Protein 2XBT (pdb70)

Organism: NCBI:txid35825

Secondary structure (DSSP, 8-state):
------SEEEEEE-TT--SEESSEEEEEEEEE-SS--EEGGGEEEEEEE--SS---EEEEEEEESSS-EEEEEEEEEEEETTEEEEEEEEE-S-EE--TT--TT--SEEEEEEEEEESSS--EEGGG-TT--S---S-B--TTSEEEETTEEEES---

Foldseek 3Di:
DDADAFQKDKWWAFQQDALWFQWGKTKIKIFRAAADKAWQQQKKKKFFAADPDPFDKDKFWDDKQPAGKDWDKAADPPADQQGGIIIMIGGHGDMQHGPPDDPPHHRMMITIMIMHGDPSDIHRRVSTQQDPGGGSDTDDRQSMFMDGNNHTNTHDDD

Radius of gyration: 15.25 Å; Cα contacts (8 Å, |Δi|>4): 423; chains: 1; bounding box: 35×29×48 Å

Sequence (158 aa):
PVQVNSDLKLLFSNNGAAASSNQIYMNMKLQNTGSSTYDLSKITIRYFYTSDDDKALTYYSDYVSIGSASATFNNLSPVHAKANKYIEIKLASGTLGAAGAQWPSQSEVTIQGRVAKADWTNVDQSNDYSYPGSMSQFGENKLVAVYYNGALVYGTPP

CATH classification: 2.60.40.710

Structure (mmCIF, N/CA/C/O backbone):
data_2XBT
#
_entry.id   2XBT
#
_cell.length_a   83.193
_cell.length_b   83.193
_cell.length_c   96.139
_cell.angle_alpha   90.00
_cell.angle_beta   90.00
_cell.angle_gamma   90.00
#
_symmetry.space_group_name_H-M   'I 41 2 2'
#
loop_
_entity.id
_entity.type
_entity.pdbx_description
1 polymer 'CELLULOSOMAL SCAFFOLDIN'
2 non-polymer 'NITRATE ION'
3 water water
#
loop_
_atom_site.group_PDB
_atom_site.id
_atom_site.type_symbol
_atom_site.label_atom_id
_atom_site.label_alt_id
_atom_site.label_comp_id
_atom_site.label_asym_id
_atom_site.label_entity_id
_atom_site.label_seq_id
_atom_site.pdbx_PDB_ins_code
_atom_site.Cartn_x
_atom_site.Cartn_y
_atom_site.Cartn_z
_atom_site.occupancy
_atom_site.B_iso_or_equiv
_atom_site.auth_seq_id
_atom_site.auth_comp_id
_atom_site.auth_asym_id
_atom_site.auth_atom_id
_atom_site.pdbx_PDB_model_num
ATOM 1 N N . PRO A 1 3 ? 24.483 18.402 -12.665 1.00 52.92 3 PRO A N 1
ATOM 2 C CA . PRO A 1 3 ? 23.441 17.517 -12.141 1.00 52.96 3 PRO A CA 1
ATOM 3 C C . PRO A 1 3 ? 23.048 17.837 -10.699 1.00 54.83 3 PRO A C 1
ATOM 4 O O . PRO A 1 3 ? 23.291 18.948 -10.208 1.00 52.42 3 PRO A O 1
ATOM 8 N N . VAL A 1 4 ? 22.429 16.864 -10.036 1.00 53.16 4 VAL A N 1
ATOM 9 C CA . VAL A 1 4 ? 22.054 17.015 -8.637 1.00 53.12 4 VAL A CA 1
ATOM 10 C C . VAL A 1 4 ? 23.246 16.736 -7.730 1.00 41.70 4 VAL A C 1
ATOM 11 O O . VAL A 1 4 ? 23.951 15.738 -7.894 1.00 41.39 4 VAL A O 1
ATOM 15 N N . GLN A 1 5 ? 23.463 17.630 -6.776 1.00 41.50 5 GLN A N 1
ATOM 16 C CA . GLN A 1 5 ? 24.537 17.484 -5.805 1.00 40.08 5 GLN A CA 1
ATOM 17 C C . GLN A 1 5 ? 24.053 16.671 -4.606 1.00 42.11 5 GLN A C 1
ATOM 18 O O . GLN A 1 5 ? 23.172 17.115 -3.862 1.00 40.40 5 GLN A O 1
ATOM 24 N N . VAL A 1 6 ? 24.610 15.477 -4.419 1.00 30.40 6 VAL A N 1
ATOM 25 C CA . VAL A 1 6 ? 24.211 14.659 -3.280 1.00 36.27 6 VAL A CA 1
ATOM 26 C C . VAL A 1 6 ? 24.811 15.251 -2.014 1.00 33.47 6 VAL A C 1
ATOM 27 O O . VAL A 1 6 ? 25.858 15.899 -2.048 1.00 30.93 6 VAL A O 1
ATOM 31 N N . ASN A 1 7 ? 24.126 15.060 -0.899 1.00 31.73 7 ASN A N 1
ATOM 32 C CA . ASN A 1 7 ? 24.608 15.584 0.358 1.00 29.32 7 ASN A CA 1
ATOM 33 C C . ASN A 1 7 ? 25.932 14.951 0.748 1.00 31.16 7 ASN A C 1
ATOM 34 O O . ASN A 1 7 ? 26.200 13.780 0.466 1.00 29.34 7 ASN A O 1
ATOM 39 N N . SER A 1 8 ? 26.766 15.753 1.389 1.00 30.88 8 SER A N 1
ATOM 40 C CA . SER A 1 8 ? 28.007 15.272 1.929 1.00 28.09 8 SER A CA 1
ATOM 41 C C . SER A 1 8 ? 28.464 16.404 2.804 1.00 26.88 8 SER A C 1
ATOM 42 O O . SER A 1 8 ? 27.846 17.472 2.812 1.00 33.08 8 SER A O 1
ATOM 45 N N . ASP A 1 9 ? 29.547 16.194 3.534 1.00 24.41 9 ASP A N 1
ATOM 46 C CA . ASP A 1 9 ? 30.120 17.279 4.311 1.00 30.98 9 ASP A CA 1
ATOM 47 C C . ASP A 1 9 ? 31.433 17.730 3.650 1.00 28.57 9 ASP A C 1
ATOM 48 O O . ASP A 1 9 ? 32.331 18.257 4.311 1.00 31.03 9 ASP A O 1
ATOM 53 N N . LEU A 1 10 ? 31.538 17.504 2.347 1.00 26.23 10 LEU A N 1
ATOM 54 C CA . LEU A 1 10 ? 32.770 17.815 1.604 1.00 22.78 10 LEU A CA 1
ATOM 55 C C . LEU A 1 10 ? 32.747 19.223 1.019 1.00 22.86 10 LEU A C 1
ATOM 56 O O . LEU A 1 10 ? 31.728 19.670 0.482 1.00 24.67 10 LEU A O 1
ATOM 61 N N . LYS A 1 11 ? 33.869 19.922 1.127 1.00 25.38 11 LYS A N 1
ATOM 62 C CA . LYS A 1 11 ? 33.980 21.281 0.610 1.00 23.04 11 LYS A CA 1
ATOM 63 C C . LYS A 1 11 ? 35.335 21.484 -0.054 1.00 26.73 11 LYS A C 1
ATOM 64 O O . LYS A 1 11 ? 36.347 21.008 0.452 1.00 24.10 11 LYS A O 1
ATOM 70 N N . LEU A 1 12 ? 35.354 22.181 -1.193 1.00 23.31 12 LEU A N 1
ATOM 71 C CA . LEU A 1 12 ? 36.602 22.410 -1.908 1.00 20.11 12 LEU A CA 1
ATOM 72 C C . LEU A 1 12 ? 37.013 23.864 -1.817 1.00 23.75 12 LEU A C 1
ATOM 73 O O . LEU A 1 12 ? 36.212 24.753 -2.095 1.00 23.66 12 LEU A O 1
ATOM 78 N N . LEU A 1 13 ? 38.261 24.091 -1.420 1.00 22.07 13 LEU A N 1
ATOM 79 C CA . LEU A 1 13 ? 38.879 25.402 -1.504 1.00 23.65 13 LEU A CA 1
ATOM 80 C C . LEU A 1 13 ? 39.855 25.363 -2.673 1.00 20.49 13 LEU A C 1
ATOM 81 O O . LEU A 1 13 ? 40.442 24.323 -2.965 1.00 19.50 13 LEU A O 1
ATOM 86 N N . PHE A 1 14 ? 40.016 26.488 -3.358 1.00 20.88 14 PHE A N 1
ATOM 87 C CA . PHE A 1 14 ? 40.807 26.494 -4.572 1.00 21.00 14 PHE A CA 1
ATOM 88 C C . PHE A 1 14 ? 41.687 27.740 -4.613 1.00 21.37 14 PHE A C 1
ATOM 89 O O . PHE A 1 14 ? 41.267 28.820 -4.187 1.00 22.98 14 PHE A O 1
ATOM 97 N N . SER A 1 15 ? 42.903 27.582 -5.112 1.00 20.04 15 SER A N 1
ATOM 98 C CA . SER A 1 15 ? 43.711 28.733 -5.510 1.00 22.97 15 SER A CA 1
ATOM 99 C C . SER A 1 15 ? 44.600 28.361 -6.671 1.00 22.18 15 SER A C 1
ATOM 100 O O . SER A 1 15 ? 44.805 27.189 -6.951 1.00 25.39 15 SER A O 1
ATOM 103 N N . ASN A 1 16 ? 45.137 29.364 -7.355 1.00 26.76 16 ASN A N 1
ATOM 104 C CA . ASN A 1 16 ? 45.982 29.114 -8.516 1.00 22.05 16 ASN A CA 1
ATOM 105 C C . ASN A 1 16 ? 47.234 29.995 -8.484 1.00 30.03 16 ASN A C 1
ATOM 106 O O . ASN A 1 16 ? 47.839 30.264 -9.515 1.00 30.37 16 ASN A O 1
ATOM 111 N N . ASN A 1 17 ? 47.621 30.419 -7.286 1.00 32.68 17 ASN A N 1
ATOM 112 C CA . ASN A 1 17 ? 48.812 31.234 -7.127 1.00 36.27 17 ASN A CA 1
ATOM 113 C C . ASN A 1 17 ? 48.643 32.599 -7.783 1.00 36.85 17 ASN A C 1
ATOM 114 O O . ASN A 1 17 ? 49.619 33.212 -8.217 1.00 44.92 17 ASN A O 1
ATOM 119 N N . GLY A 1 18 ? 47.399 33.061 -7.864 1.00 33.98 18 GLY A N 1
ATOM 120 C CA . GLY A 1 18 ? 47.087 34.331 -8.500 1.00 36.71 18 GLY A CA 1
ATOM 121 C C . GLY A 1 18 ? 47.287 34.345 -10.009 1.00 34.50 18 GLY A C 1
ATOM 122 O O . GLY A 1 18 ? 47.280 35.413 -10.628 1.00 32.72 18 GLY A O 1
ATOM 123 N N . ALA A 1 19 ? 47.458 33.169 -10.608 1.00 29.86 19 ALA A N 1
ATOM 124 C CA . ALA A 1 19 ? 47.672 33.082 -12.052 1.00 27.77 19 ALA A CA 1
ATOM 125 C C . ALA A 1 19 ? 46.711 33.956 -12.862 1.00 31.19 19 ALA A C 1
ATOM 126 O O . ALA A 1 19 ? 45.510 34.023 -12.579 1.00 31.97 19 ALA A O 1
ATOM 128 N N . ALA A 1 20 ? 47.255 34.628 -13.875 1.00 29.49 20 ALA A N 1
ATOM 129 C CA . ALA A 1 20 ? 46.457 35.463 -14.769 1.00 30.93 20 ALA A CA 1
ATOM 130 C C . ALA A 1 20 ? 45.878 34.635 -15.910 1.00 29.17 20 ALA A C 1
ATOM 131 O O . ALA A 1 20 ? 46.281 33.497 -16.128 1.00 28.15 20 ALA A O 1
ATOM 133 N N . ALA A 1 21 ? 44.953 35.217 -16.661 1.00 31.53 21 ALA A N 1
ATOM 134 C CA . ALA A 1 21 ? 44.387 34.521 -17.808 1.00 30.41 21 ALA A CA 1
ATOM 135 C C . ALA A 1 21 ? 45.489 34.019 -18.740 1.00 25.19 21 ALA A C 1
ATOM 136 O O . ALA A 1 21 ? 45.419 32.916 -19.258 1.00 27.08 21 ALA A O 1
ATOM 138 N N . SER A 1 22 ? 46.504 34.846 -18.963 1.00 27.10 22 SER A N 1
ATOM 139 C CA . SER A 1 22 ? 47.637 34.436 -19.763 1.00 24.82 22 SER A CA 1
ATOM 140 C C . SER A 1 22 ? 48.715 33.867 -18.842 1.00 30.52 22 SER A C 1
ATOM 141 O O . SER A 1 22 ? 49.240 34.578 -17.985 1.00 36.05 22 SER A O 1
ATOM 144 N N . SER A 1 23 ? 49.043 32.591 -19.013 1.00 29.23 23 SER A N 1
ATOM 145 C CA . SER A 1 23 ? 49.930 31.900 -18.078 1.00 28.13 23 SER A CA 1
ATOM 146 C C . SER A 1 23 ? 50.756 30.850 -18.811 1.00 27.98 23 SER A C 1
ATOM 147 O O . SER A 1 23 ? 50.338 30.352 -19.846 1.00 34.06 23 SER A O 1
ATOM 150 N N . ASN A 1 24 ? 51.921 30.509 -18.276 1.00 29.75 24 ASN A N 1
ATOM 151 C CA . ASN A 1 24 ? 52.735 29.443 -18.862 1.00 30.57 24 ASN A CA 1
ATOM 152 C C . ASN A 1 24 ? 52.175 28.038 -18.608 1.00 33.47 24 ASN A C 1
ATOM 153 O O . ASN A 1 24 ? 52.496 27.090 -19.322 1.00 31.47 24 ASN A O 1
ATOM 158 N N . GLN A 1 25 ? 51.337 27.912 -17.588 1.00 30.69 25 GLN A N 1
ATOM 159 C CA . GLN A 1 25 ? 50.735 26.620 -17.255 1.00 29.20 25 GLN A CA 1
ATOM 160 C C . GLN A 1 25 ? 49.501 26.842 -16.406 1.00 25.03 25 GLN A C 1
ATOM 161 O O . GLN A 1 25 ? 49.295 27.932 -15.887 1.00 26.11 25 GLN A O 1
ATOM 167 N N . ILE A 1 26 ? 48.665 25.815 -16.272 1.00 20.93 26 ILE A N 1
ATOM 168 C CA . ILE A 1 26 ? 47.514 25.916 -15.397 1.00 24.23 26 ILE A CA 1
ATOM 169 C C . ILE A 1 26 ? 47.930 25.536 -13.984 1.00 24.90 26 ILE A C 1
ATOM 170 O O . ILE A 1 26 ? 48.527 24.476 -13.792 1.00 23.16 26 ILE A O 1
ATOM 175 N N . TYR A 1 27 ? 47.608 26.385 -13.007 1.00 22.12 27 TYR A N 1
ATOM 176 C CA . TYR A 1 27 ? 47.863 26.068 -11.600 1.00 24.92 27 TYR A CA 1
ATOM 177 C C . TYR A 1 27 ? 46.588 25.646 -10.896 1.00 22.07 27 TYR A C 1
ATOM 178 O O . TYR A 1 27 ? 45.561 26.326 -11.008 1.00 22.54 27 TYR A O 1
ATOM 187 N N . MET A 1 28 ? 46.665 24.542 -10.160 1.00 20.38 28 MET A N 1
ATOM 188 C CA . MET A 1 28 ? 45.540 24.036 -9.389 1.00 22.24 28 MET A CA 1
ATOM 189 C C . MET A 1 28 ? 45.997 23.677 -7.990 1.00 23.12 28 MET A C 1
ATOM 190 O O . MET A 1 28 ? 46.635 22.652 -7.800 1.00 24.68 28 MET A O 1
ATOM 195 N N . ASN A 1 29 ? 45.658 24.504 -7.015 1.00 23.08 29 ASN A N 1
ATOM 196 C CA . ASN A 1 29 ? 45.957 24.181 -5.634 1.00 26.40 29 ASN A CA 1
ATOM 197 C C . ASN A 1 29 ? 44.649 24.033 -4.905 1.00 26.30 29 ASN A C 1
ATOM 198 O O . ASN A 1 29 ? 43.840 24.964 -4.857 1.00 26.00 29 ASN A O 1
ATOM 203 N N . MET A 1 30 ? 44.434 22.858 -4.334 1.00 23.74 30 MET A N 1
ATOM 204 C CA . MET A 1 30 ? 43.129 22.541 -3.788 1.00 21.43 30 MET A CA 1
ATOM 205 C C . MET A 1 30 ? 43.217 21.973 -2.395 1.00 25.68 30 MET A C 1
ATOM 206 O O . MET A 1 30 ? 44.143 21.231 -2.076 1.00 28.04 30 MET A O 1
ATOM 211 N N . LYS A 1 31 ? 42.250 22.339 -1.571 1.00 21.56 31 LYS A N 1
ATOM 212 C CA . LYS A 1 31 ? 42.087 21.721 -0.273 1.00 23.78 31 LYS A CA 1
ATOM 213 C C . LYS A 1 31 ? 40.694 21.173 -0.228 1.00 21.49 31 LYS A C 1
ATOM 214 O O . LYS A 1 31 ? 39.723 21.923 -0.322 1.00 21.69 31 LYS A O 1
ATOM 220 N N . LEU A 1 32 ? 40.584 19.867 -0.073 1.00 18.84 32 LEU A N 1
ATOM 221 C CA . LEU A 1 32 ? 39.290 19.246 0.076 1.00 19.15 32 LEU A CA 1
ATOM 222 C C . LEU A 1 32 ? 39.087 18.998 1.562 1.00 22.21 32 LEU A C 1
ATOM 223 O O . LEU A 1 32 ? 39.898 18.316 2.187 1.00 21.39 32 LEU A O 1
ATOM 228 N N . GLN A 1 33 ? 38.022 19.570 2.124 1.00 21.45 33 GLN A N 1
ATOM 229 C CA . GLN A 1 33 ? 37.758 19.467 3.560 1.00 26.51 33 GLN A CA 1
ATOM 230 C C . GLN A 1 33 ? 36.530 18.617 3.857 1.00 28.09 33 GLN A C 1
ATOM 231 O O . GLN A 1 33 ? 35.573 18.584 3.086 1.00 26.77 33 GLN A O 1
ATOM 237 N N . ASN A 1 34 ? 36.558 17.934 4.993 1.00 25.62 34 ASN A N 1
ATOM 238 C CA . ASN A 1 34 ? 35.378 17.245 5.487 1.00 25.10 34 ASN A CA 1
ATOM 239 C C . ASN A 1 34 ? 34.944 18.017 6.724 1.00 29.79 34 ASN A C 1
ATOM 240 O O . ASN A 1 34 ? 35.697 18.120 7.681 1.00 24.40 34 ASN A O 1
ATOM 245 N N . THR A 1 35 ? 33.748 18.593 6.686 1.00 26.00 35 THR A N 1
ATOM 246 C CA . THR A 1 35 ? 33.284 19.454 7.768 1.00 27.65 35 THR A CA 1
ATOM 247 C C . THR A 1 35 ? 32.434 18.707 8.795 1.00 26.44 35 THR A C 1
ATOM 248 O O . THR A 1 35 ? 32.009 19.289 9.802 1.00 26.48 35 THR A O 1
ATOM 252 N N . GLY A 1 36 ? 32.166 17.434 8.532 1.00 28.52 36 GLY A N 1
ATOM 253 C CA . GLY A 1 36 ? 31.259 16.656 9.369 1.00 32.01 36 GLY A CA 1
ATOM 254 C C . GLY A 1 36 ? 31.893 15.473 10.073 1.00 27.44 36 GLY A C 1
ATOM 255 O O . GLY A 1 36 ? 33.117 15.378 10.179 1.00 28.46 36 GLY A O 1
ATOM 256 N N . SER A 1 37 ? 31.056 14.553 10.546 1.00 27.16 37 SER A N 1
ATOM 257 C CA . SER A 1 37 ? 31.524 13.462 11.389 1.00 25.28 37 SER A CA 1
ATOM 258 C C . SER A 1 37 ? 31.739 12.128 10.671 1.00 26.14 37 SER A C 1
ATOM 259 O O . SER A 1 37 ? 32.204 11.175 11.290 1.00 29.81 37 SER A O 1
ATOM 262 N N . SER A 1 38 ? 31.401 12.056 9.385 1.00 22.11 38 SER A N 1
ATOM 263 C CA . SER A 1 38 ? 31.708 10.882 8.568 1.00 25.56 38 S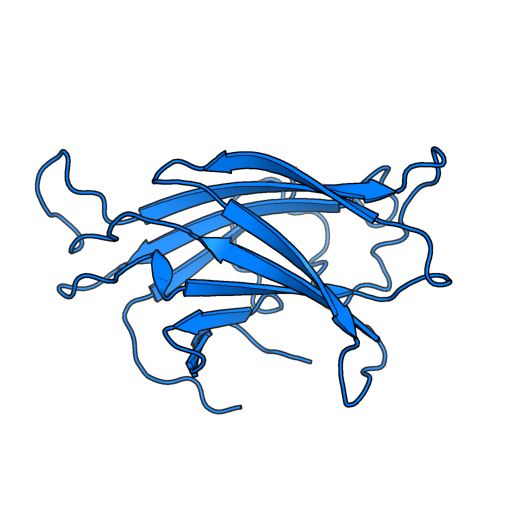ER A CA 1
ATOM 264 C C . SER A 1 38 ? 33.188 10.803 8.208 1.00 25.59 38 SER A C 1
ATOM 265 O O . SER A 1 38 ? 33.940 11.750 8.422 1.00 28.34 38 SER A O 1
ATOM 268 N N . THR A 1 39 ? 33.606 9.674 7.647 1.00 23.30 39 THR A N 1
ATOM 269 C CA . THR A 1 39 ? 34.934 9.573 7.070 1.00 26.10 39 THR A CA 1
ATOM 270 C C . THR A 1 39 ? 34.745 9.246 5.610 1.00 22.22 39 THR A C 1
ATOM 271 O O . THR A 1 39 ? 33.766 8.599 5.228 1.00 23.96 39 THR A O 1
ATOM 275 N N . TYR A 1 40 ? 35.667 9.723 4.783 1.00 24.19 40 TYR A N 1
ATOM 276 C CA . TYR A 1 40 ? 35.582 9.518 3.347 1.00 22.71 40 TYR A CA 1
ATOM 277 C C . TYR A 1 40 ? 36.872 8.864 2.826 1.00 22.63 40 TYR A C 1
ATOM 278 O O . TYR A 1 40 ? 37.972 9.239 3.219 1.00 23.39 40 TYR A O 1
ATOM 287 N N . ASP A 1 41 ? 36.713 7.900 1.927 1.00 21.98 41 ASP A N 1
ATOM 288 C CA . ASP A 1 41 ? 37.830 7.184 1.321 1.00 22.44 41 ASP A CA 1
ATOM 289 C C . ASP A 1 41 ? 38.330 7.969 0.111 1.00 22.57 41 ASP A C 1
ATOM 290 O O . ASP A 1 41 ? 37.602 8.122 -0.874 1.00 21.19 41 ASP A O 1
ATOM 295 N N . LEU A 1 42 ? 39.567 8.451 0.174 1.00 21.12 42 LEU A N 1
ATOM 296 C CA . LEU A 1 42 ? 40.088 9.284 -0.901 1.00 21.31 42 LEU A CA 1
ATOM 297 C C . LEU A 1 42 ? 40.151 8.563 -2.240 1.00 22.81 42 LEU A C 1
ATOM 298 O O . LEU A 1 42 ? 40.123 9.207 -3.286 1.00 21.24 42 LEU A O 1
ATOM 303 N N . SER A 1 43 ? 40.228 7.236 -2.216 1.00 19.42 43 SER A N 1
ATOM 304 C CA . SER A 1 43 ? 40.294 6.480 -3.473 1.00 22.99 43 SER A CA 1
ATOM 305 C C . SER A 1 43 ? 38.994 6.592 -4.267 1.00 23.70 43 SER A C 1
ATOM 306 O O . SER A 1 43 ? 38.943 6.231 -5.450 1.00 23.29 43 SER A O 1
ATOM 309 N N . LYS A 1 44 ? 37.945 7.100 -3.621 1.00 21.04 44 LYS A N 1
ATOM 310 C CA . LYS A 1 44 ? 36.658 7.266 -4.282 1.00 22.09 44 LYS A CA 1
ATOM 311 C C . LYS A 1 44 ? 36.392 8.692 -4.729 1.00 21.06 44 LYS A C 1
ATOM 312 O O . LYS A 1 44 ? 35.331 8.984 -5.251 1.00 19.77 44 LYS A O 1
ATOM 318 N N . ILE A 1 45 ? 37.360 9.574 -4.525 1.00 18.44 45 ILE A N 1
ATOM 319 C CA . ILE A 1 45 ? 37.209 10.969 -4.918 1.00 19.23 45 ILE A CA 1
ATOM 320 C C . ILE A 1 45 ? 37.795 11.205 -6.313 1.00 20.16 45 ILE A C 1
ATOM 321 O O . ILE A 1 45 ? 38.894 10.750 -6.620 1.00 20.49 45 ILE A O 1
ATOM 326 N N . THR A 1 46 ? 37.055 11.918 -7.154 1.00 17.74 46 THR A N 1
ATOM 327 C CA . THR A 1 46 ? 37.613 12.458 -8.389 1.00 18.58 46 THR A CA 1
ATOM 328 C C . THR A 1 46 ? 37.326 13.943 -8.454 1.00 21.98 46 THR A C 1
ATOM 329 O O . THR A 1 46 ? 36.327 14.433 -7.891 1.00 18.58 46 THR A O 1
ATOM 333 N N . ILE A 1 47 ? 38.221 14.675 -9.115 1.00 20.41 47 ILE A N 1
ATOM 334 C CA . ILE A 1 47 ? 38.052 16.107 -9.278 1.00 18.23 47 ILE A CA 1
ATOM 335 C C . ILE A 1 47 ? 38.162 16.418 -10.752 1.00 17.98 47 ILE A C 1
ATOM 336 O O . ILE A 1 47 ? 39.024 15.864 -11.430 1.00 18.56 47 ILE A O 1
ATOM 341 N N . ARG A 1 48 ? 37.283 17.277 -11.264 1.00 16.65 48 ARG A N 1
ATOM 342 C CA . ARG A 1 48 ? 37.377 17.640 -12.678 1.00 17.23 48 ARG A CA 1
ATOM 343 C C . ARG A 1 48 ? 37.553 19.129 -12.835 1.00 15.26 48 ARG A C 1
ATOM 344 O O . ARG A 1 48 ? 36.824 19.924 -12.238 1.00 17.05 48 ARG A O 1
ATOM 352 N N . TYR A 1 49 ? 38.534 19.489 -13.654 1.00 17.67 49 TYR A N 1
ATOM 353 C CA . TYR A 1 49 ? 38.829 20.864 -14.000 1.00 16.27 49 TYR A CA 1
ATOM 354 C C . TYR A 1 49 ? 38.572 20.931 -15.490 1.00 15.06 49 TYR A C 1
ATOM 355 O O . TYR A 1 49 ? 39.207 20.218 -16.259 1.00 15.43 49 TYR A O 1
ATOM 364 N N . PHE A 1 50 ? 37.626 21.778 -15.877 1.00 17.37 50 PHE A N 1
ATOM 365 C CA . PHE A 1 50 ? 37.128 21.811 -17.251 1.00 19.08 50 PHE A CA 1
ATOM 366 C C . PHE A 1 50 ? 37.811 22.917 -18.027 1.00 19.68 50 PHE A C 1
ATOM 367 O O . PHE A 1 50 ? 38.015 24.014 -17.502 1.00 18.48 50 PHE A O 1
ATOM 375 N N . TYR A 1 51 ? 38.159 22.623 -19.273 1.00 18.68 51 TYR A N 1
ATOM 376 C CA . TYR A 1 51 ? 38.961 23.557 -20.056 1.00 21.30 51 TYR A CA 1
ATOM 377 C C . TYR A 1 51 ? 38.736 23.374 -21.550 1.00 21.61 51 TYR A C 1
ATOM 378 O O . TYR A 1 51 ? 38.079 22.437 -21.988 1.00 20.05 51 TYR A O 1
ATOM 387 N N . THR A 1 52 ? 39.320 24.275 -22.327 1.00 20.68 52 THR A N 1
ATOM 388 C CA . THR A 1 52 ? 39.142 24.269 -23.766 1.00 23.37 52 THR A CA 1
ATOM 389 C C . THR A 1 52 ? 40.477 24.005 -24.411 1.00 27.06 52 THR A C 1
ATOM 390 O O . THR A 1 52 ? 41.476 24.661 -24.096 1.00 25.85 52 THR A O 1
ATOM 394 N N . SER A 1 53 ? 40.507 23.025 -25.293 1.00 26.47 53 SER A N 1
ATOM 395 C CA . SER A 1 53 ? 41.744 22.659 -25.947 1.00 31.82 53 SER A CA 1
ATOM 396 C C . SER A 1 53 ? 41.927 23.434 -27.232 1.00 43.33 53 SER A C 1
ATOM 397 O O . SER A 1 53 ? 41.230 23.203 -28.221 1.00 43.12 53 SER A O 1
ATOM 400 N N . ASP A 1 54 ? 42.861 24.372 -27.175 1.00 47.15 54 ASP A N 1
ATOM 401 C CA . ASP A 1 54 ? 43.413 25.029 -28.337 1.00 54.52 54 ASP A CA 1
ATOM 402 C C . ASP A 1 54 ? 43.216 24.205 -29.611 1.00 56.34 54 ASP A C 1
ATOM 403 O O . ASP A 1 54 ? 42.545 24.634 -30.556 1.00 55.89 54 ASP A O 1
ATOM 408 N N . ASP A 1 55 ? 43.788 23.004 -29.613 1.00 50.90 55 ASP A N 1
ATOM 409 C CA . ASP A 1 55 ? 43.972 22.252 -30.841 1.00 54.40 55 ASP A CA 1
ATOM 410 C C . ASP A 1 55 ? 44.559 20.871 -30.561 1.00 54.33 55 ASP A C 1
ATOM 411 O O . ASP A 1 55 ? 45.360 20.360 -31.347 1.00 52.65 55 ASP A O 1
ATOM 416 N N . ASP A 1 56 ? 44.179 20.281 -29.433 1.00 46.21 56 ASP A N 1
ATOM 417 C CA . ASP A 1 56 ? 44.635 18.940 -29.082 1.00 46.98 56 ASP A CA 1
ATOM 418 C C . ASP A 1 56 ? 46.160 18.800 -28.947 1.00 47.65 56 ASP A C 1
ATOM 419 O O . ASP A 1 56 ? 46.723 17.762 -29.293 1.00 43.77 56 ASP A O 1
ATOM 424 N N . LYS A 1 57 ? 46.826 19.839 -28.447 1.00 43.89 57 LYS A N 1
ATOM 425 C CA . LYS A 1 57 ? 48.239 19.721 -28.108 1.00 45.40 57 LYS A CA 1
ATOM 426 C C . LYS A 1 57 ? 48.371 18.842 -26.873 1.00 38.55 57 LYS A C 1
ATOM 427 O O . LYS A 1 57 ? 47.494 18.854 -26.014 1.00 39.85 57 LYS A O 1
ATOM 433 N N . ALA A 1 58 ? 49.464 18.091 -26.781 1.00 40.06 58 ALA A N 1
ATOM 434 C CA . ALA A 1 58 ? 49.675 17.185 -25.654 1.00 39.00 58 ALA A CA 1
ATOM 435 C C . ALA A 1 58 ? 49.918 17.923 -24.334 1.00 38.18 58 ALA A C 1
ATOM 436 O O . ALA A 1 58 ? 50.784 18.798 -24.240 1.00 36.36 58 ALA A O 1
ATOM 438 N N . LEU A 1 59 ? 49.155 17.546 -23.312 1.00 35.06 59 LEU A N 1
ATOM 439 C CA . LEU A 1 59 ? 49.306 18.140 -21.996 1.00 32.98 59 LEU A CA 1
ATOM 440 C C . LEU A 1 59 ? 49.895 17.151 -20.998 1.00 29.17 59 LEU A C 1
ATOM 441 O O . LEU A 1 59 ? 49.740 15.939 -21.145 1.00 32.15 59 LEU A O 1
ATOM 446 N N . THR A 1 60 ? 50.570 17.683 -19.985 1.00 27.67 60 THR A N 1
ATOM 447 C CA . THR A 1 60 ? 51.127 16.862 -18.927 1.00 28.82 60 THR A CA 1
ATOM 448 C C . THR A 1 60 ? 50.675 17.391 -17.581 1.00 26.59 60 THR A C 1
ATOM 449 O O . THR A 1 60 ? 50.696 18.598 -17.341 1.00 26.98 60 THR A O 1
ATOM 453 N N . TYR A 1 61 ? 50.253 16.483 -16.709 1.00 24.56 61 TYR A N 1
ATOM 454 C CA . TYR A 1 61 ? 49.896 16.861 -15.349 1.00 25.58 61 TYR A CA 1
ATOM 455 C C . TYR A 1 61 ? 51.075 16.610 -14.424 1.00 28.10 61 TYR A C 1
ATOM 456 O O . TYR A 1 61 ? 51.662 15.528 -14.442 1.00 29.04 61 TYR A O 1
ATOM 465 N N . TYR A 1 62 ? 51.418 17.622 -13.637 1.00 25.33 62 TYR A N 1
ATOM 466 C CA . TYR A 1 62 ? 52.512 17.554 -12.678 1.00 27.25 62 TYR A CA 1
ATOM 467 C C . TYR A 1 62 ? 51.972 17.546 -11.255 1.00 28.51 62 TYR A C 1
ATOM 468 O O . TYR A 1 62 ? 51.370 18.523 -10.804 1.00 26.10 62 TYR A O 1
ATOM 477 N N . SER A 1 63 ? 52.177 16.437 -10.553 1.00 27.57 63 SER A N 1
ATOM 478 C CA . SER A 1 63 ? 51.742 16.353 -9.161 1.00 28.10 63 SER A CA 1
ATOM 479 C C . SER A 1 63 ? 52.843 16.845 -8.226 1.00 29.27 63 SER A C 1
ATOM 480 O O . SER A 1 63 ? 53.773 16.105 -7.903 1.00 30.74 63 SER A O 1
ATOM 483 N N . ASP A 1 64 ? 52.731 18.096 -7.798 1.00 28.80 64 ASP A N 1
ATOM 484 C CA . ASP A 1 64 ? 53.753 18.732 -6.972 1.00 25.91 64 ASP A CA 1
ATOM 485 C C . ASP A 1 64 ? 53.642 18.312 -5.511 1.00 35.26 64 ASP A C 1
ATOM 486 O O . ASP A 1 64 ? 54.644 18.003 -4.865 1.00 34.73 64 ASP A O 1
ATOM 491 N N . TYR A 1 65 ? 52.424 18.342 -4.979 1.00 26.76 65 TYR A N 1
ATOM 492 C CA . TYR A 1 65 ? 52.215 18.023 -3.576 1.00 28.48 65 TYR A CA 1
ATOM 493 C C . TYR A 1 65 ? 50.829 17.445 -3.312 1.00 27.57 65 TYR A C 1
ATOM 494 O O . TYR A 1 65 ? 49.821 17.987 -3.764 1.00 25.91 65 TYR A O 1
ATOM 503 N N . VAL A 1 66 ? 50.786 16.327 -2.597 1.00 24.75 66 VAL A N 1
ATOM 504 C CA . VAL A 1 66 ? 49.518 15.767 -2.155 1.00 23.60 66 VAL A CA 1
ATOM 505 C C . VAL A 1 66 ? 49.708 15.347 -0.711 1.00 28.61 66 VAL A C 1
ATOM 506 O O . VAL A 1 66 ? 50.533 14.477 -0.425 1.00 28.22 66 VAL A O 1
ATOM 510 N N . SER A 1 67 ? 48.966 15.974 0.195 1.00 25.01 67 SER A N 1
ATOM 511 C CA . SER A 1 67 ? 49.221 15.811 1.627 1.00 26.16 67 SER A CA 1
ATOM 512 C C . SER A 1 67 ? 48.852 14.430 2.166 1.00 24.97 67 SER A C 1
ATOM 513 O O . SER A 1 67 ? 49.375 14.006 3.195 1.00 26.97 67 SER A O 1
ATOM 516 N N . ILE A 1 68 ? 47.947 13.736 1.485 1.00 22.41 68 ILE A N 1
ATOM 517 C CA . ILE A 1 68 ? 47.589 12.368 1.846 1.00 28.81 68 ILE A CA 1
ATOM 518 C C . ILE A 1 68 ? 47.531 11.527 0.590 1.00 30.21 68 ILE A C 1
ATOM 519 O O . ILE A 1 68 ? 46.818 11.875 -0.348 1.00 28.52 68 ILE A O 1
ATOM 524 N N . GLY A 1 69 ? 48.275 10.421 0.578 1.00 23.57 69 GLY A N 1
ATOM 525 C CA . GLY A 1 69 ? 48.333 9.527 -0.565 1.00 21.20 69 GLY A CA 1
ATOM 526 C C . GLY A 1 69 ? 49.016 10.147 -1.774 1.00 24.66 69 GLY A C 1
ATOM 527 O O . GLY A 1 69 ? 50.069 10.793 -1.656 1.00 29.00 69 GLY A O 1
ATOM 528 N N . SER A 1 70 ? 48.398 9.964 -2.938 1.00 26.58 70 SER A N 1
ATOM 529 C CA . SER A 1 70 ? 48.936 10.463 -4.197 1.00 26.56 70 SER A CA 1
ATOM 530 C C . SER A 1 70 ? 47.814 10.757 -5.194 1.00 29.08 70 SER A C 1
ATOM 531 O O . SER A 1 70 ? 46.688 10.283 -5.043 1.00 23.43 70 SER A O 1
ATOM 534 N N . ALA A 1 71 ? 48.144 11.530 -6.221 1.00 24.32 71 ALA A N 1
ATOM 535 C CA . ALA A 1 71 ? 47.172 11.930 -7.230 1.00 25.15 71 ALA A CA 1
ATOM 536 C C . ALA A 1 71 ? 47.697 11.613 -8.617 1.00 24.03 71 ALA A C 1
ATOM 537 O O . ALA A 1 71 ? 48.902 11.682 -8.858 1.00 27.23 71 ALA A O 1
ATOM 539 N N . SER A 1 72 ? 46.791 11.283 -9.533 1.00 26.90 72 SER A N 1
ATOM 540 C CA . SER A 1 72 ? 47.157 11.107 -10.938 1.00 26.21 72 SER A CA 1
ATOM 541 C C . SER A 1 72 ? 46.060 11.727 -11.789 1.00 25.75 72 SER A C 1
ATOM 542 O O . SER A 1 72 ? 44.969 11.989 -11.300 1.00 22.08 72 SER A O 1
ATOM 545 N N . ALA A 1 73 ? 46.340 11.969 -13.061 1.00 25.52 73 ALA A N 1
ATOM 546 C CA . ALA A 1 73 ? 45.395 12.715 -13.878 1.00 20.45 73 ALA A CA 1
ATOM 547 C C . ALA A 1 73 ? 45.271 12.129 -15.268 1.00 24.65 73 ALA A C 1
ATOM 548 O O . ALA A 1 73 ? 46.220 11.548 -15.808 1.00 25.98 73 ALA A O 1
ATOM 550 N N . THR A 1 74 ? 44.087 12.286 -15.843 1.00 25.90 74 THR A N 1
ATOM 551 C CA . THR A 1 74 ? 43.852 11.960 -17.235 1.00 22.21 74 THR A CA 1
ATOM 552 C C . THR A 1 74 ? 43.202 13.164 -17.902 1.00 23.65 74 THR A C 1
ATOM 553 O O . THR A 1 74 ? 42.593 13.991 -17.239 1.00 21.42 74 THR A O 1
ATOM 557 N N . PHE A 1 75 ? 43.351 13.266 -19.219 1.00 24.25 75 PHE A N 1
ATOM 558 C CA . PHE A 1 75 ? 42.719 14.328 -19.969 1.00 23.10 75 PHE A CA 1
ATOM 559 C C . PHE A 1 75 ? 41.683 13.681 -20.870 1.00 25.88 7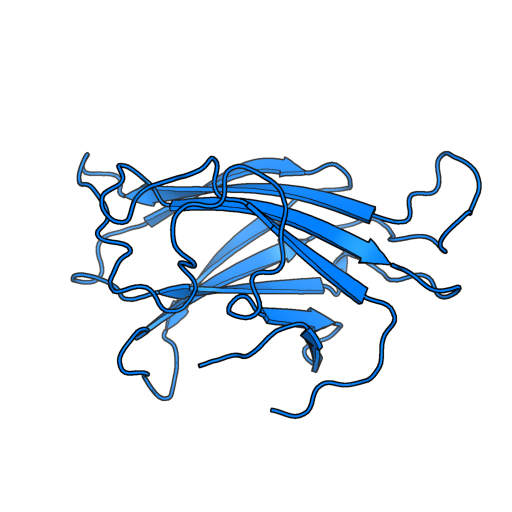5 PHE A C 1
ATOM 560 O O . PHE A 1 75 ? 41.955 12.660 -21.513 1.00 24.03 75 PHE A O 1
ATOM 568 N N . ASN A 1 76 ? 40.498 14.282 -20.907 1.00 23.35 76 ASN A N 1
ATOM 569 C CA . ASN A 1 76 ? 39.311 13.632 -21.430 1.00 25.15 76 ASN A CA 1
ATOM 570 C C . ASN A 1 76 ? 38.453 14.575 -22.246 1.00 25.71 76 ASN A C 1
ATOM 571 O O . ASN A 1 76 ? 38.383 15.762 -21.949 1.00 24.32 76 ASN A O 1
ATOM 576 N N . ASN A 1 77 ? 3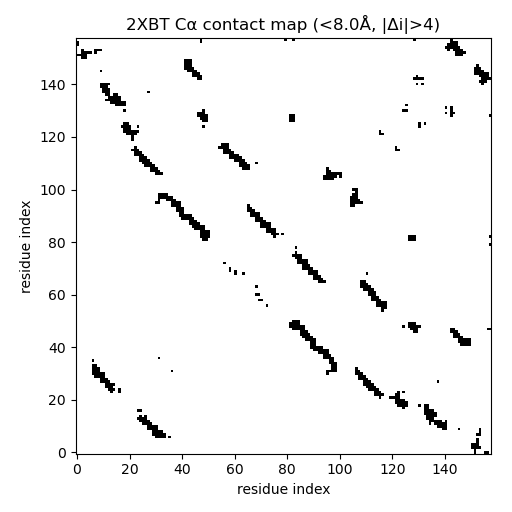7.777 14.034 -23.254 1.00 28.41 77 ASN A N 1
ATOM 577 C CA . ASN A 1 77 ? 36.792 14.816 -23.988 1.00 24.82 77 ASN A CA 1
ATOM 578 C C . ASN A 1 77 ? 35.531 15.048 -23.171 1.00 27.42 77 ASN A C 1
ATOM 579 O O . ASN A 1 77 ? 35.038 14.144 -22.502 1.00 31.21 77 ASN A O 1
ATOM 584 N N . LEU A 1 78 ? 35.012 16.268 -23.220 1.00 25.79 78 LEU A N 1
ATOM 585 C CA . LEU A 1 78 ? 33.775 16.596 -22.528 1.00 26.27 78 LEU A CA 1
ATOM 586 C C . LEU A 1 78 ? 32.609 16.472 -23.493 1.00 32.43 78 LEU A C 1
ATOM 587 O O . LEU A 1 78 ? 32.699 16.936 -24.625 1.00 31.23 78 LEU A O 1
ATOM 592 N N . SER A 1 79 ? 31.517 15.860 -23.045 1.00 28.09 79 SER A N 1
ATOM 593 C CA . SER A 1 79 ? 30.288 15.854 -23.842 1.00 36.12 79 SER A CA 1
ATOM 594 C C . SER A 1 79 ? 29.041 15.912 -22.968 1.00 42.61 79 SER A C 1
ATOM 595 O O . SER A 1 79 ? 28.940 15.195 -21.970 1.00 42.55 79 SER A O 1
ATOM 598 N N . PRO A 1 80 ? 28.092 16.788 -23.336 1.00 43.18 80 PRO A N 1
ATOM 599 C CA . PRO A 1 80 ? 28.221 17.605 -24.545 1.00 40.77 80 PRO A CA 1
ATOM 600 C C . PRO A 1 80 ? 29.152 18.795 -24.308 1.00 37.17 80 PRO A C 1
ATOM 601 O O . PRO A 1 80 ? 29.384 19.187 -23.166 1.00 38.93 80 PRO A O 1
ATOM 605 N N . VAL A 1 81 ? 29.661 19.368 -25.387 1.00 35.95 81 VAL A N 1
ATOM 606 C CA . VAL A 1 81 ? 30.581 20.496 -25.299 1.00 35.39 81 VAL A CA 1
ATOM 607 C C . VAL A 1 81 ? 29.933 21.764 -24.719 1.00 34.28 81 VAL A C 1
ATOM 608 O O . VAL A 1 81 ? 28.724 21.960 -24.803 1.00 34.81 81 VAL A O 1
ATOM 612 N N . HIS A 1 82 ? 30.750 22.613 -24.102 1.00 26.56 82 HIS A N 1
ATOM 613 C CA . HIS A 1 82 ? 30.282 23.859 -23.512 1.00 27.24 82 HIS A CA 1
ATOM 614 C C . HIS A 1 82 ? 31.026 24.990 -24.198 1.00 22.19 82 HIS A C 1
ATOM 615 O O . HIS A 1 82 ? 32.112 24.786 -24.730 1.00 22.09 82 HIS A O 1
ATOM 622 N N . ALA A 1 83 ? 30.436 26.176 -24.188 1.00 26.38 83 ALA A N 1
ATOM 623 C CA . ALA A 1 83 ? 31.047 27.352 -24.796 1.00 20.61 83 ALA A CA 1
ATOM 624 C C . ALA A 1 83 ? 32.478 27.539 -24.268 1.00 26.29 83 ALA A C 1
ATOM 625 O O . ALA A 1 83 ? 33.360 28.015 -24.981 1.00 23.20 83 ALA A O 1
ATOM 627 N N . LYS A 1 84 ? 32.698 27.151 -23.015 1.00 22.18 84 LYS A N 1
ATOM 628 C CA . LYS A 1 84 ? 34.002 27.338 -22.370 1.00 21.51 84 LYS A CA 1
ATOM 629 C C . LYS A 1 84 ? 34.758 26.039 -22.030 1.00 24.50 84 LYS A C 1
ATOM 630 O O . LYS A 1 84 ? 35.725 26.061 -21.265 1.00 21.90 84 LYS A O 1
ATOM 636 N N . ALA A 1 85 ? 34.353 24.912 -22.611 1.00 22.69 85 ALA A N 1
ATOM 637 C CA . ALA A 1 85 ? 35.048 23.660 -22.317 1.00 22.63 85 ALA A CA 1
ATOM 638 C C . ALA A 1 85 ? 34.728 22.571 -23.302 1.00 22.49 85 ALA A C 1
ATOM 639 O O . ALA A 1 85 ? 33.561 22.257 -23.522 1.00 25.57 85 ALA A O 1
ATOM 641 N N . ASN A 1 86 ? 35.770 21.981 -23.873 1.00 23.44 86 ASN A N 1
ATOM 642 C CA . ASN A 1 86 ? 35.601 20.774 -24.679 1.00 26.71 86 ASN A CA 1
ATOM 643 C C . ASN A 1 86 ? 36.385 19.588 -24.106 1.00 26.36 86 ASN A C 1
ATOM 644 O O . ASN A 1 86 ? 36.404 18.497 -24.681 1.00 25.02 86 ASN A O 1
ATOM 649 N N . LYS A 1 87 ? 37.030 19.821 -22.962 1.00 23.43 87 LYS A N 1
ATOM 650 C CA . LYS A 1 87 ? 37.799 18.798 -22.277 1.00 22.22 87 LYS A CA 1
ATOM 651 C C . LYS A 1 87 ? 37.687 18.961 -20.769 1.00 20.72 87 LYS A C 1
ATOM 652 O O . LYS A 1 87 ? 37.202 19.978 -20.273 1.00 20.23 87 LYS A O 1
ATOM 658 N N . TYR A 1 88 ? 38.150 17.948 -20.044 1.00 23.17 88 TYR A N 1
ATOM 659 C CA . TYR A 1 88 ? 38.387 18.093 -18.615 1.00 18.99 88 TYR A CA 1
ATOM 660 C C . TYR A 1 88 ? 39.582 17.271 -18.176 1.00 20.02 88 TYR A C 1
ATOM 661 O O . TYR A 1 88 ? 39.873 16.221 -18.750 1.00 19.94 88 TYR A O 1
ATOM 670 N N . ILE A 1 89 ? 40.298 17.790 -17.189 1.00 17.14 89 ILE A N 1
ATOM 671 C CA . ILE A 1 89 ? 41.299 17.012 -16.488 1.00 20.08 89 ILE A CA 1
ATOM 672 C C . ILE A 1 89 ? 40.526 16.297 -15.385 1.00 17.43 89 ILE A C 1
ATOM 673 O O . ILE A 1 89 ? 39.721 16.928 -14.693 1.00 19.47 89 ILE A O 1
ATOM 678 N N . GLU A 1 90 ? 40.792 15.009 -15.206 1.00 19.74 90 GLU A N 1
ATOM 679 C CA . GLU A 1 90 ? 40.242 14.284 -14.065 1.00 18.51 90 GLU A CA 1
ATOM 680 C C . GLU A 1 90 ? 41.363 13.843 -13.161 1.00 19.77 90 GLU A C 1
ATOM 681 O O . GLU A 1 90 ? 42.232 13.067 -13.567 1.00 19.78 90 GLU A O 1
ATOM 687 N N . ILE A 1 91 ? 41.319 14.333 -11.929 1.00 17.78 91 ILE A N 1
ATOM 688 C CA . ILE A 1 91 ? 42.314 13.986 -10.928 1.00 19.56 91 ILE A CA 1
ATOM 689 C C . ILE A 1 91 ? 41.739 12.924 -10.000 1.00 21.16 91 ILE A C 1
ATOM 690 O O . ILE A 1 91 ? 40.634 13.070 -9.473 1.00 19.04 91 ILE A O 1
ATOM 695 N N . LYS A 1 92 ? 42.485 11.839 -9.819 1.00 19.56 92 LYS A N 1
ATOM 696 C CA . LYS A 1 92 ? 42.030 10.756 -8.967 1.00 24.50 92 LYS A CA 1
ATOM 697 C C . LYS A 1 92 ? 43.007 10.616 -7.826 1.00 25.36 92 LYS A C 1
ATOM 698 O O . LYS A 1 92 ? 44.210 10.663 -8.037 1.00 24.06 92 LYS A O 1
ATOM 704 N N . LEU A 1 93 ? 42.487 10.469 -6.614 1.00 24.13 93 LEU A N 1
ATOM 705 C CA . LEU A 1 93 ? 43.324 10.257 -5.447 1.00 27.47 93 LEU A CA 1
ATOM 706 C C . LEU A 1 93 ? 43.400 8.759 -5.236 1.00 27.36 93 LEU A C 1
ATOM 707 O O . LEU A 1 93 ? 42.432 8.056 -5.488 1.00 29.91 93 LEU A O 1
ATOM 712 N N . ALA A 1 94 ? 44.561 8.263 -4.825 1.00 32.31 94 ALA A N 1
ATOM 713 C CA . ALA A 1 94 ? 44.792 6.820 -4.851 1.00 31.23 94 ALA A CA 1
ATOM 714 C C . ALA A 1 94 ? 44.488 6.128 -3.531 1.00 31.58 94 ALA A C 1
ATOM 715 O O . ALA A 1 94 ? 43.991 5.000 -3.517 1.00 34.94 94 ALA A O 1
ATOM 717 N N . SER A 1 95 ? 44.788 6.791 -2.425 1.00 26.94 95 SER A N 1
ATOM 718 C CA . SER A 1 95 ? 44.697 6.123 -1.138 1.00 32.87 95 SER A CA 1
ATOM 719 C C . SER A 1 95 ? 44.451 7.070 0.023 1.00 31.51 95 SER A C 1
ATOM 720 O O . SER A 1 95 ? 44.528 8.285 -0.122 1.00 30.22 95 SER A O 1
ATOM 723 N N . GLY A 1 96 ? 44.170 6.501 1.191 1.00 29.37 96 GLY A N 1
ATOM 724 C CA . GLY A 1 96 ? 44.058 7.311 2.384 1.00 26.89 96 GLY A CA 1
ATOM 725 C C . GLY A 1 96 ? 42.627 7.703 2.684 1.00 23.57 96 GLY A C 1
ATOM 726 O O . GLY A 1 96 ? 41.695 7.428 1.921 1.00 21.69 96 GLY A O 1
ATOM 727 N N . THR A 1 97 ? 42.460 8.370 3.813 1.00 24.57 97 THR A N 1
ATOM 728 C CA . THR A 1 97 ? 41.142 8.637 4.341 1.00 25.05 97 THR A CA 1
ATOM 729 C C . THR A 1 97 ? 41.029 10.078 4.788 1.00 21.72 97 THR A C 1
ATOM 730 O O . THR A 1 97 ? 41.943 10.623 5.403 1.00 26.73 97 THR A O 1
ATOM 734 N N . LEU A 1 98 ? 39.912 10.704 4.452 1.00 22.06 98 LEU A N 1
ATOM 735 C CA . LEU A 1 98 ? 39.537 11.949 5.085 1.00 21.94 98 LEU A CA 1
ATOM 736 C C . LEU A 1 98 ? 38.792 11.602 6.360 1.00 23.26 98 LEU A C 1
ATOM 737 O O . LEU A 1 98 ? 37.696 11.041 6.302 1.00 23.78 98 LEU A O 1
ATOM 742 N N . GLY A 1 99 ? 39.401 11.907 7.496 1.00 24.09 99 GLY A N 1
ATOM 743 C CA . GLY A 1 99 ? 38.809 11.602 8.785 1.00 23.80 99 GLY A CA 1
ATOM 744 C C . GLY A 1 99 ? 37.726 12.586 9.171 1.00 27.40 99 GLY A C 1
ATOM 745 O O . GLY A 1 99 ? 37.487 13.579 8.477 1.00 22.80 99 GLY A O 1
ATOM 746 N N . ALA A 1 100 ? 37.055 12.306 10.285 1.00 26.57 100 ALA A N 1
ATOM 747 C CA . ALA A 1 100 ? 36.052 13.224 10.814 1.00 25.20 100 ALA A CA 1
ATOM 748 C C . ALA A 1 100 ? 36.686 14.531 11.266 1.00 24.87 100 ALA A C 1
ATOM 749 O O . ALA A 1 100 ? 37.776 14.543 11.827 1.00 23.94 100 ALA A O 1
ATOM 751 N N . ALA A 1 101 ? 35.971 15.628 11.044 1.00 24.27 101 ALA A N 1
ATOM 752 C CA . ALA A 1 101 ? 36.397 16.930 11.536 1.00 24.23 101 ALA A CA 1
ATOM 753 C C . ALA A 1 101 ? 36.638 16.856 13.045 1.00 27.54 101 ALA A C 1
ATOM 754 O O . ALA A 1 101 ? 35.804 16.340 13.793 1.00 26.16 101 ALA A O 1
ATOM 756 N N . GLY A 1 102 ? 37.800 17.338 13.475 1.00 27.51 102 GLY A N 1
ATOM 757 C CA . GLY A 1 102 ? 38.153 17.374 14.880 1.00 29.75 102 GLY A CA 1
ATOM 758 C C . GLY A 1 102 ? 38.816 16.114 15.412 1.00 32.59 102 GLY A C 1
ATOM 759 O O . GLY A 1 102 ? 39.231 16.079 16.566 1.00 33.86 102 GLY A O 1
ATOM 760 N N . ALA A 1 103 ? 38.926 15.076 14.589 1.00 29.49 103 ALA A N 1
ATOM 761 C CA . ALA A 1 103 ? 39.537 13.827 15.058 1.00 30.17 103 ALA A CA 1
ATOM 762 C C . ALA A 1 103 ? 41.031 13.984 15.369 1.00 31.17 103 ALA A C 1
ATOM 763 O O . ALA A 1 103 ? 41.709 14.834 14.799 1.00 30.33 103 ALA A O 1
ATOM 765 N N . GLN A 1 104 ? 41.550 13.160 16.273 1.00 31.64 104 GLN A N 1
ATOM 766 C CA . GLN A 1 104 ? 42.943 13.314 16.707 1.00 38.50 104 GLN A CA 1
ATOM 767 C C . GLN A 1 104 ? 43.974 12.943 15.645 1.00 36.91 104 GLN A C 1
ATOM 768 O O . GLN A 1 104 ? 43.821 11.945 14.942 1.00 36.88 104 GLN A O 1
ATOM 774 N N . TRP A 1 105 ? 45.027 13.751 15.548 1.00 37.96 105 TRP A N 1
ATOM 775 C CA . TRP A 1 105 ? 46.206 13.386 14.778 1.00 39.47 105 TRP A CA 1
ATOM 776 C C . TRP A 1 105 ? 46.523 11.935 15.100 1.00 44.44 105 TRP A C 1
ATOM 777 O O . TRP A 1 105 ? 4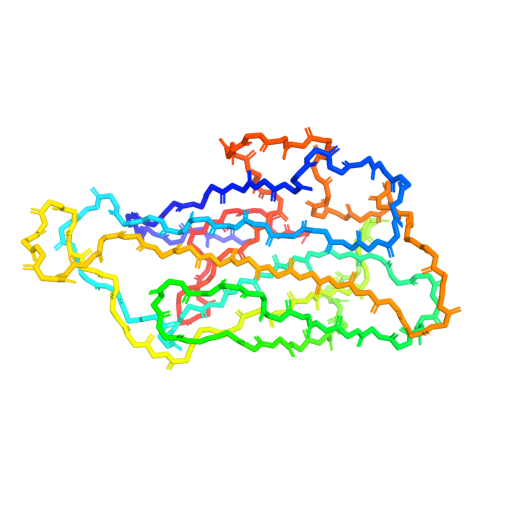6.368 11.517 16.245 1.00 45.81 105 TRP A O 1
ATOM 788 N N . PRO A 1 106 ? 46.967 11.155 14.097 1.00 46.28 106 PRO A N 1
ATOM 789 C CA . PRO A 1 106 ? 47.303 11.613 12.747 1.00 45.41 106 PRO A CA 1
ATOM 790 C C . PRO A 1 106 ? 46.146 11.544 11.748 1.00 36.87 106 PRO A C 1
ATOM 791 O O . PRO A 1 106 ? 46.393 11.721 10.556 1.00 40.08 106 PRO A O 1
ATOM 795 N N . SER A 1 107 ? 44.924 11.284 12.205 1.00 31.54 107 SER A N 1
ATOM 796 C CA . SER A 1 107 ? 43.761 11.416 11.328 1.00 33.58 107 SER A CA 1
ATOM 797 C C . SER A 1 107 ? 43.714 12.856 10.836 1.00 30.61 107 SER A C 1
ATOM 798 O O . SER A 1 107 ? 44.075 13.767 11.575 1.00 30.16 107 SER A O 1
ATOM 801 N N . GLN A 1 108 ? 43.312 13.066 9.582 1.00 27.70 108 GLN A N 1
ATOM 802 C CA . GLN A 1 108 ? 43.229 14.416 9.032 1.00 28.82 108 GLN A CA 1
ATOM 803 C C . GLN A 1 108 ? 41.903 14.630 8.329 1.00 25.13 108 GLN A C 1
ATOM 804 O O . GLN A 1 108 ? 41.414 13.731 7.638 1.00 23.70 108 GLN A O 1
ATOM 810 N N . SER A 1 109 ? 41.317 15.809 8.507 1.00 24.96 109 SER A N 1
ATOM 811 C CA . SER A 1 109 ? 39.991 16.069 7.949 1.00 22.29 109 SER A CA 1
ATOM 812 C C . SER A 1 109 ? 40.051 16.825 6.623 1.00 28.59 109 SER A C 1
ATOM 813 O O . SER A 1 109 ? 39.018 17.159 6.030 1.00 22.24 109 SER A O 1
ATOM 816 N N . GLU A 1 110 ? 41.264 17.097 6.157 1.00 23.23 110 GLU A N 1
ATOM 817 C CA . GLU A 1 110 ? 41.417 17.734 4.864 1.00 26.00 110 GLU A CA 1
ATOM 818 C C . GLU A 1 110 ? 42.657 17.235 4.145 1.00 23.46 110 GLU A C 1
ATOM 819 O O . GLU A 1 110 ? 43.610 16.747 4.761 1.00 22.49 110 GLU A O 1
ATOM 825 N N . VAL A 1 111 ? 42.636 17.363 2.830 1.00 20.20 111 VAL A N 1
ATOM 826 C CA . VAL A 1 111 ? 43.764 16.961 2.020 1.00 19.44 111 VAL A CA 1
ATOM 827 C C . VAL A 1 111 ? 44.104 18.103 1.069 1.00 25.25 111 VAL A C 1
ATOM 828 O O . VAL A 1 111 ? 43.212 18.738 0.503 1.00 20.97 111 VAL A O 1
ATOM 832 N N . THR A 1 112 ? 45.394 18.381 0.947 1.00 22.45 112 THR A N 1
ATOM 833 C CA . THR A 1 112 ? 45.878 19.405 0.030 1.00 21.44 112 THR A CA 1
ATOM 834 C C . THR A 1 112 ? 46.409 18.764 -1.248 1.00 24.05 112 THR A C 1
ATOM 835 O O . THR A 1 112 ? 47.197 17.823 -1.199 1.00 22.16 112 THR A O 1
ATOM 839 N N . ILE A 1 113 ? 45.973 19.273 -2.399 1.00 21.08 113 ILE A N 1
ATOM 840 C CA . ILE A 1 113 ? 46.419 18.758 -3.682 1.00 21.48 113 ILE A CA 1
ATOM 841 C C . ILE A 1 113 ? 46.952 19.939 -4.496 1.00 22.27 113 ILE A C 1
ATOM 842 O O . ILE A 1 113 ? 46.231 20.919 -4.721 1.00 24.38 113 ILE A O 1
ATOM 847 N N . GLN A 1 114 ? 48.210 19.855 -4.914 1.00 20.56 114 GLN A N 1
ATOM 848 C CA . GLN A 1 114 ? 48.820 20.907 -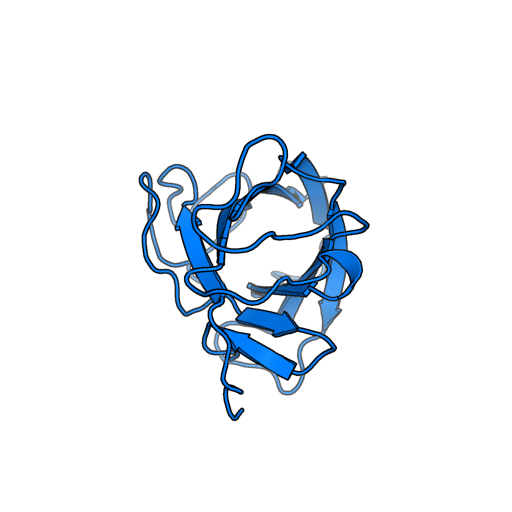5.718 1.00 21.99 114 GLN A CA 1
ATOM 849 C C . GLN A 1 114 ? 49.322 20.306 -7.013 1.00 27.53 114 GLN A C 1
ATOM 850 O O . GLN A 1 114 ? 50.150 19.410 -7.007 1.00 23.41 114 GLN A O 1
ATOM 856 N N . GLY A 1 115 ? 48.800 20.798 -8.130 1.00 25.03 115 GLY A N 1
ATOM 857 C CA . GLY A 1 115 ? 49.141 20.234 -9.415 1.00 24.72 115 GLY A CA 1
ATOM 858 C C . GLY A 1 115 ? 49.278 21.339 -10.444 1.00 26.61 115 GLY A C 1
ATOM 859 O O . GLY A 1 115 ? 48.793 22.457 -10.246 1.00 24.22 115 GLY A O 1
ATOM 860 N N . ARG A 1 116 ? 49.936 21.017 -11.545 1.00 25.21 116 ARG A N 1
ATOM 861 C CA . ARG A 1 116 ? 50.054 21.955 -12.646 1.00 26.69 116 ARG A CA 1
ATOM 862 C C . ARG A 1 116 ? 49.798 21.214 -13.930 1.00 24.07 116 ARG A C 1
ATOM 863 O O . ARG A 1 116 ? 50.090 20.021 -14.037 1.00 26.19 116 ARG A O 1
ATOM 871 N N . VAL A 1 117 ? 49.252 21.922 -14.910 1.00 24.07 117 VAL A N 1
ATOM 872 C CA . VAL A 1 117 ? 49.122 21.365 -16.246 1.00 23.57 117 VAL A CA 1
ATOM 873 C C . VAL A 1 117 ? 49.838 22.265 -17.261 1.00 28.88 117 VAL A C 1
ATOM 874 O O . VAL A 1 117 ? 49.641 23.488 -17.286 1.00 29.01 117 VAL A O 1
ATOM 878 N N . ALA A 1 118 ? 50.690 21.648 -18.070 1.00 28.12 118 ALA A N 1
ATOM 879 C CA . ALA A 1 118 ? 51.482 22.370 -19.063 1.00 29.16 118 ALA A CA 1
ATOM 880 C C . ALA A 1 118 ? 51.572 21.592 -20.377 1.00 35.55 118 ALA A C 1
ATOM 881 O O . ALA A 1 118 ? 51.345 20.385 -20.411 1.00 31.20 118 ALA A O 1
ATOM 883 N N . LYS A 1 119 ? 51.893 22.293 -21.459 1.00 34.84 119 LYS A N 1
ATOM 884 C CA . LYS A 1 119 ? 52.148 21.636 -22.735 1.00 39.26 119 LYS A CA 1
ATOM 885 C C . LYS A 1 119 ? 53.622 21.280 -22.771 1.00 42.77 119 LYS A C 1
ATOM 886 O O . LYS A 1 119 ? 54.376 21.701 -21.900 1.00 45.49 119 LYS A O 1
ATOM 892 N N . ALA A 1 120 ? 54.053 20.511 -23.761 1.00 43.06 120 ALA A N 1
ATOM 893 C CA . ALA A 1 120 ? 55.477 20.183 -23.844 1.00 48.13 120 ALA A CA 1
ATOM 894 C C . ALA A 1 120 ? 56.261 21.187 -24.694 1.00 51.12 120 ALA A C 1
ATOM 895 O O . ALA A 1 120 ? 57.468 21.358 -24.515 1.00 53.09 120 ALA A O 1
ATOM 897 N N . ASP A 1 121 ? 55.566 21.870 -25.594 1.00 46.14 121 ASP A N 1
ATOM 898 C CA . ASP A 1 121 ? 56.228 22.660 -26.624 1.00 46.35 121 ASP A CA 1
ATOM 899 C C . ASP A 1 121 ? 56.583 24.103 -26.246 1.00 51.26 121 ASP A C 1
ATOM 900 O O . ASP A 1 121 ? 56.784 24.939 -27.136 1.00 47.60 121 ASP A O 1
ATOM 905 N N . TRP A 1 122 ? 56.669 24.393 -24.947 1.00 48.62 122 TRP A N 1
ATOM 906 C CA . TRP A 1 122 ? 57.033 25.735 -24.476 1.00 48.66 122 TRP A CA 1
ATOM 907 C C . TRP A 1 122 ? 55.881 26.729 -24.564 1.00 47.30 122 TRP A C 1
ATOM 908 O O . TRP A 1 122 ? 56.029 27.890 -24.148 1.00 47.32 122 TRP A O 1
ATOM 919 N N . THR A 1 123 ? 54.756 26.313 -25.141 1.00 40.98 123 THR A N 1
ATOM 920 C CA . THR A 1 123 ? 53.695 27.276 -25.412 1.00 35.90 123 THR A CA 1
ATOM 921 C C . THR A 1 123 ? 52.832 27.536 -24.190 1.00 37.24 123 THR A C 1
ATOM 922 O O . THR A 1 123 ? 52.759 26.720 -23.272 1.00 33.95 123 THR A O 1
ATOM 926 N N . ASN A 1 124 ? 52.204 28.701 -24.183 1.00 34.89 124 ASN A N 1
ATOM 927 C CA . ASN A 1 124 ? 51.430 29.142 -23.043 1.00 35.27 124 ASN A CA 1
ATOM 928 C C . ASN A 1 124 ? 49.965 28.805 -23.199 1.00 36.53 124 ASN A C 1
ATOM 929 O O . ASN A 1 124 ? 49.516 28.375 -24.264 1.00 32.56 124 ASN A O 1
ATOM 934 N N . VAL A 1 125 ? 49.226 29.028 -22.122 1.00 32.92 125 VAL A N 1
ATOM 935 C CA . VAL A 1 125 ? 47.819 28.722 -22.079 1.00 32.12 125 VAL A CA 1
ATOM 936 C C . VAL A 1 125 ? 47.025 30.012 -21.973 1.00 33.05 125 VAL A C 1
ATOM 937 O O . VAL A 1 125 ? 47.420 30.936 -21.264 1.00 29.83 125 VAL A O 1
ATOM 941 N N . ASP A 1 126 ? 45.919 30.087 -22.701 1.00 32.24 126 ASP A N 1
ATOM 942 C CA . ASP A 1 126 ? 44.962 31.166 -22.516 1.00 33.85 126 ASP A CA 1
ATOM 943 C C . ASP A 1 126 ? 43.800 30.624 -21.694 1.00 37.16 126 ASP A C 1
ATOM 944 O O . ASP A 1 126 ? 42.919 29.931 -22.211 1.00 35.99 126 ASP A O 1
ATOM 949 N N . GLN A 1 127 ? 43.798 30.941 -20.410 1.00 32.67 127 GLN A N 1
ATOM 950 C CA . GLN A 1 127 ? 42.829 30.355 -19.505 1.00 28.87 127 GLN A CA 1
ATOM 951 C C . GLN A 1 127 ? 41.524 31.124 -19.544 1.00 31.79 127 GLN A C 1
ATOM 952 O O . GLN A 1 127 ? 40.546 30.713 -18.929 1.00 27.15 127 GLN A O 1
ATOM 958 N N . SER A 1 128 ? 41.497 32.242 -20.272 1.00 34.43 128 SER A N 1
ATOM 959 C CA . SER A 1 128 ? 40.268 33.032 -20.345 1.00 35.24 128 SER A CA 1
ATOM 960 C C . SER A 1 128 ? 39.189 32.188 -20.990 1.00 32.27 128 SER A C 1
ATOM 961 O O . SER A 1 128 ? 38.005 32.430 -20.779 1.00 30.76 128 SER A O 1
ATOM 964 N N . ASN A 1 129 ? 39.610 31.196 -21.770 1.00 25.72 129 ASN A N 1
ATOM 965 C CA . ASN A 1 129 ? 38.674 30.268 -22.403 1.00 29.65 129 ASN A CA 1
ATOM 966 C C . ASN A 1 129 ? 38.437 28.960 -21.654 1.00 25.40 129 ASN A C 1
ATOM 967 O O . ASN A 1 129 ? 37.828 28.041 -22.193 1.00 27.72 129 ASN A O 1
ATOM 972 N N . ASP A 1 130 ? 38.928 28.858 -20.429 1.00 26.18 130 ASP A N 1
ATOM 973 C CA . ASP A 1 130 ? 38.735 27.619 -19.681 1.00 23.09 130 ASP A CA 1
ATOM 974 C C . ASP A 1 130 ? 37.636 27.807 -18.655 1.00 19.49 130 ASP A C 1
ATOM 975 O O . ASP A 1 130 ? 37.722 28.687 -17.797 1.00 20.50 130 ASP A O 1
ATOM 980 N N . TYR A 1 131 ? 36.608 26.965 -18.743 1.00 19.12 131 TYR A N 1
ATOM 981 C CA . TYR A 1 131 ? 35.470 27.007 -17.826 1.00 20.27 131 TYR A CA 1
ATOM 982 C C . TYR A 1 131 ? 35.878 27.095 -16.350 1.00 17.76 131 TYR A C 1
ATOM 983 O O . TYR A 1 131 ? 35.330 27.895 -15.573 1.00 17.52 131 TYR A O 1
ATOM 992 N N . SER A 1 132 ? 36.831 26.264 -15.950 1.00 16.40 132 SER A N 1
ATOM 993 C CA . SER A 1 132 ? 37.179 26.165 -14.535 1.00 19.78 132 SER A CA 1
ATOM 994 C C . SER A 1 132 ? 38.116 27.270 -14.051 1.00 19.92 132 SER A C 1
ATOM 995 O O . SER A 1 132 ? 38.341 27.419 -12.848 1.00 20.30 132 SER A O 1
ATOM 998 N N . TYR A 1 133 ? 38.669 28.051 -14.978 1.00 18.09 133 TYR A N 1
ATOM 999 C CA . TYR A 1 133 ? 39.567 29.133 -14.545 1.00 19.47 133 TYR A CA 1
ATOM 1000 C C . TYR A 1 133 ? 38.766 30.267 -13.909 1.00 18.41 133 TYR A C 1
ATOM 1001 O O . TYR A 1 133 ? 37.907 30.871 -14.561 1.00 22.14 133 TYR A O 1
ATOM 1010 N N . PRO A 1 134 ? 39.054 30.577 -12.645 1.00 20.44 134 PRO A N 1
ATOM 1011 C CA . PRO A 1 134 ? 38.222 31.536 -11.910 1.00 24.80 134 PRO A CA 1
ATOM 1012 C C . PRO A 1 134 ? 38.786 32.952 -11.880 1.00 25.52 134 PRO A C 1
ATOM 1013 O O . PRO A 1 134 ? 38.236 33.809 -11.172 1.00 30.61 134 PRO A O 1
ATOM 1017 N N . GLY A 1 135 ? 39.853 33.203 -12.621 1.00 24.75 135 GLY A N 1
ATOM 1018 C CA . GLY A 1 135 ? 40.551 34.468 -12.493 1.00 26.97 135 GLY A CA 1
ATOM 1019 C C . GLY A 1 135 ? 41.664 34.265 -11.487 1.00 31.52 135 GLY A C 1
ATOM 1020 O O . GLY A 1 135 ? 41.904 33.132 -11.057 1.00 25.49 135 GLY A O 1
ATOM 1021 N N . SER A 1 136 ? 42.352 35.345 -11.120 1.00 31.41 136 SER A N 1
ATOM 1022 C CA . SER A 1 136 ? 43.468 35.257 -10.183 1.00 30.57 136 SER A CA 1
ATOM 1023 C C . SER A 1 136 ? 42.975 34.952 -8.781 1.00 29.08 136 SER A C 1
ATOM 1024 O O . SER A 1 136 ? 42.173 35.700 -8.225 1.00 32.77 136 SER A O 1
ATOM 1027 N N . MET A 1 137 ? 43.453 33.852 -8.211 1.00 30.22 137 MET A N 1
ATOM 1028 C CA . MET A 1 137 ? 43.143 33.506 -6.825 1.00 33.74 137 MET A CA 1
ATOM 1029 C C . MET A 1 137 ? 44.431 33.111 -6.122 1.00 35.20 137 MET A C 1
ATOM 1030 O O . MET A 1 137 ? 44.878 31.969 -6.210 1.00 30.58 137 MET A O 1
ATOM 1035 N N . SER A 1 138 ? 45.037 34.074 -5.440 1.00 40.06 138 SER A N 1
ATOM 1036 C CA . SER A 1 138 ? 46.267 33.825 -4.713 1.00 41.06 138 SER A CA 1
ATOM 1037 C C . SER A 1 138 ? 45.955 33.063 -3.434 1.00 39.78 138 SER A C 1
ATOM 1038 O O . SER A 1 138 ? 46.681 32.147 -3.057 1.00 48.64 138 SER A O 1
ATOM 1041 N N . GLN A 1 139 ? 44.873 33.441 -2.765 1.00 40.76 139 GLN A N 1
ATOM 1042 C CA . GLN A 1 139 ? 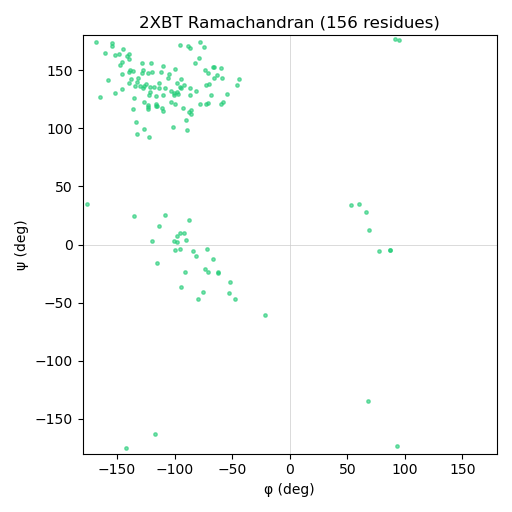44.494 32.774 -1.526 1.00 43.15 139 GLN A CA 1
ATOM 1043 C C . GLN A 1 139 ? 43.381 31.752 -1.754 1.00 36.55 139 GLN A C 1
ATOM 1044 O O . GLN A 1 139 ? 42.570 31.916 -2.656 1.00 34.53 139 GLN A O 1
ATOM 1050 N N . PHE A 1 140 ? 43.342 30.701 -0.940 1.00 34.66 140 PHE A N 1
ATOM 1051 C CA . PHE A 1 140 ? 42.283 29.699 -1.059 1.00 29.75 140 PHE A CA 1
ATOM 1052 C C . PHE A 1 140 ? 40.912 30.327 -0.909 1.00 34.54 140 PHE A C 1
ATOM 1053 O O . PHE A 1 140 ? 40.607 30.951 0.111 1.00 32.33 140 PHE A O 1
ATOM 1061 N N . GLY A 1 141 ? 40.083 30.150 -1.932 1.00 28.03 141 GLY A N 1
ATOM 1062 C CA . GLY A 1 141 ? 38.736 30.675 -1.915 1.00 27.72 141 GLY A CA 1
ATOM 1063 C C . GLY A 1 141 ? 37.818 29.676 -2.572 1.00 27.71 141 GLY A C 1
ATOM 1064 O O . GLY A 1 141 ? 38.244 28.581 -2.928 1.00 25.46 141 GLY A O 1
ATOM 1065 N N . GLU A 1 142 ? 36.557 30.057 -2.723 1.00 28.76 142 GLU A N 1
ATOM 1066 C CA . GLU A 1 142 ? 35.575 29.229 -3.395 1.00 25.21 142 GLU A CA 1
ATOM 1067 C C . GLU A 1 142 ? 35.763 29.324 -4.913 1.00 30.49 142 GLU A C 1
ATOM 1068 O O . GLU A 1 142 ? 35.709 30.409 -5.480 1.00 30.01 142 GLU A O 1
ATOM 1074 N N . ASN A 1 143 ? 36.010 28.189 -5.562 1.00 24.85 143 ASN A N 1
ATOM 1075 C CA . ASN A 1 143 ? 35.907 28.099 -7.013 1.00 22.14 143 ASN A CA 1
ATOM 1076 C C . ASN A 1 143 ? 34.894 27.020 -7.335 1.00 22.90 143 ASN A C 1
ATOM 1077 O O . ASN A 1 143 ? 35.246 25.847 -7.420 1.00 23.03 143 ASN A O 1
ATOM 1082 N N . LYS A 1 144 ? 33.638 27.432 -7.505 1.00 20.56 144 LYS A N 1
ATOM 1083 C CA . LYS A 1 144 ? 32.532 26.512 -7.784 1.00 25.09 144 LYS A CA 1
ATOM 1084 C C . LYS A 1 144 ? 32.545 25.917 -9.187 1.00 23.99 144 LYS A C 1
ATOM 1085 O O . LYS A 1 144 ? 31.716 25.065 -9.506 1.00 22.98 144 LYS A O 1
ATOM 1091 N N . LEU A 1 145 ? 33.491 26.340 -10.023 1.00 19.66 145 LEU A N 1
ATOM 1092 C CA . LEU A 1 145 ? 33.554 25.856 -11.401 1.00 20.09 145 LEU A CA 1
ATOM 1093 C C . LEU A 1 145 ? 34.426 24.600 -11.525 1.00 18.91 145 LEU A C 1
ATOM 1094 O O . LEU A 1 145 ? 34.634 24.082 -12.628 1.00 17.71 145 LEU A O 1
ATOM 1099 N N . VAL A 1 146 ? 34.912 24.106 -10.391 1.00 17.60 146 VAL A N 1
ATOM 1100 C CA . VAL A 1 146 ? 35.635 22.829 -10.358 1.00 15.29 146 VAL A CA 1
ATOM 1101 C C . VAL A 1 146 ? 34.715 21.843 -9.670 1.00 17.73 146 VAL A C 1
ATOM 1102 O O . VAL A 1 146 ? 34.118 22.176 -8.638 1.00 21.03 146 VAL A O 1
ATOM 1106 N N . ALA A 1 147 ? 34.577 20.649 -10.226 1.00 16.00 147 ALA A N 1
ATOM 1107 C CA . ALA A 1 147 ? 33.621 19.681 -9.666 1.00 18.14 147 ALA A CA 1
ATOM 1108 C C . ALA A 1 147 ? 34.328 18.565 -8.911 1.00 17.39 147 ALA A C 1
ATOM 1109 O O . ALA A 1 147 ? 35.381 18.086 -9.338 1.00 17.93 147 ALA A O 1
ATOM 1111 N N . VAL A 1 148 ? 33.709 18.132 -7.812 1.00 17.38 148 VAL A N 1
ATOM 1112 C CA . VAL A 1 148 ? 34.215 17.008 -7.034 1.00 18.23 148 VAL A CA 1
ATOM 1113 C C . VAL A 1 148 ? 33.147 15.913 -6.963 1.00 20.05 148 VAL A C 1
ATOM 1114 O O . VAL A 1 148 ? 31.969 16.205 -6.747 1.00 20.42 148 VAL A O 1
ATOM 1118 N N . TYR A 1 149 ? 33.566 14.670 -7.158 1.00 18.80 149 TYR A N 1
ATOM 1119 C CA . TYR A 1 149 ? 32.650 13.534 -7.139 1.00 17.64 149 TYR A CA 1
ATOM 1120 C C . TYR A 1 149 ? 33.089 12.522 -6.093 1.00 20.29 149 TYR A C 1
ATOM 1121 O O . TYR A 1 149 ? 34.279 12.348 -5.853 1.00 21.05 149 TYR A O 1
ATOM 1130 N N . TYR A 1 150 ? 32.120 11.842 -5.491 1.00 20.77 150 TYR A N 1
ATOM 1131 C CA . TYR A 1 150 ? 32.431 10.756 -4.583 1.00 21.90 150 TYR A CA 1
ATOM 1132 C C . TYR A 1 150 ? 31.729 9.513 -5.102 1.00 25.26 150 TYR A C 1
ATOM 1133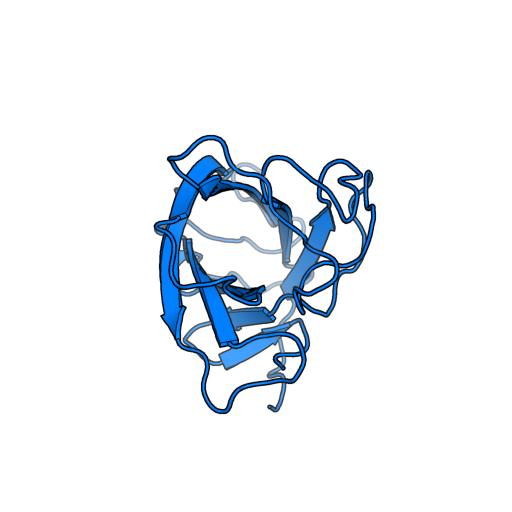 O O . TYR A 1 150 ? 30.505 9.483 -5.204 1.00 26.86 150 TYR A O 1
ATOM 1142 N N . ASN A 1 151 ? 32.512 8.507 -5.477 1.00 23.73 151 ASN A N 1
ATOM 1143 C CA . ASN A 1 151 ? 31.970 7.365 -6.189 1.00 28.75 151 ASN A CA 1
ATOM 1144 C C . ASN A 1 151 ? 31.174 7.747 -7.428 1.00 35.43 151 ASN A C 1
ATOM 1145 O O . ASN A 1 151 ? 30.183 7.093 -7.766 1.00 36.48 151 ASN A O 1
ATOM 1150 N N . GLY A 1 152 ? 31.587 8.814 -8.097 1.00 30.84 152 GLY A N 1
ATOM 1151 C CA . GLY A 1 152 ? 30.922 9.216 -9.318 1.00 31.51 152 GLY A CA 1
ATOM 1152 C C . GLY A 1 152 ? 29.723 10.128 -9.125 1.00 30.78 152 GLY A C 1
ATOM 1153 O O . GLY A 1 152 ? 29.143 10.596 -10.105 1.00 32.43 152 GLY A O 1
ATOM 1154 N N . ALA A 1 153 ? 29.346 10.388 -7.876 1.00 27.53 153 ALA A N 1
ATOM 1155 C CA . ALA A 1 153 ? 28.247 11.299 -7.597 1.00 26.99 153 ALA A CA 1
ATOM 1156 C C . ALA A 1 153 ? 28.758 12.694 -7.253 1.00 25.83 153 ALA A C 1
ATOM 1157 O O . ALA A 1 153 ? 29.633 12.858 -6.405 1.00 22.15 153 ALA A O 1
ATOM 1159 N N . LEU A 1 154 ? 28.185 13.703 -7.900 1.00 24.69 154 LEU A N 1
ATOM 1160 C CA . LEU A 1 154 ? 28.556 15.095 -7.638 1.00 24.97 154 LEU A CA 1
ATOM 1161 C C . LEU A 1 154 ? 28.338 15.528 -6.196 1.00 24.79 154 LEU A C 1
ATOM 1162 O O . LEU A 1 154 ? 27.218 15.501 -5.686 1.00 26.70 154 LEU A O 1
ATOM 1167 N N . VAL A 1 155 ? 29.405 15.964 -5.539 1.00 21.44 155 VAL A N 1
ATOM 1168 C CA . VAL A 1 155 ? 29.309 16.448 -4.166 1.00 24.07 155 VAL A CA 1
ATOM 1169 C C . VAL A 1 155 ? 29.653 17.930 -4.026 1.00 25.67 155 VAL A C 1
ATOM 1170 O O . VAL A 1 155 ? 29.340 18.550 -3.005 1.00 21.93 155 VAL A O 1
ATOM 1174 N N . TYR A 1 156 ? 30.297 18.513 -5.039 1.00 21.34 156 TYR A N 1
ATOM 1175 C CA . TYR A 1 156 ? 30.677 19.927 -4.946 1.00 22.35 156 TYR A CA 1
ATOM 1176 C C . TYR A 1 156 ? 30.891 20.511 -6.333 1.00 20.15 156 TYR A C 1
ATOM 1177 O O . TYR A 1 156 ? 31.423 19.840 -7.218 1.00 17.28 156 TYR A O 1
ATOM 1186 N N . GLY A 1 157 ? 30.468 21.755 -6.511 1.00 20.36 157 GLY A N 1
ATOM 1187 C CA . GLY A 1 157 ? 30.791 22.488 -7.721 1.00 22.17 157 GLY A CA 1
ATOM 1188 C C . GLY A 1 157 ? 29.741 22.333 -8.795 1.00 26.07 157 GLY A C 1
ATOM 1189 O O . GLY A 1 157 ? 28.783 21.579 -8.638 1.00 23.69 157 GLY A O 1
ATOM 1190 N N . THR A 1 158 ? 29.952 23.042 -9.902 1.00 23.08 158 THR A N 1
ATOM 1191 C CA . THR A 1 158 ? 29.007 23.116 -11.007 1.00 24.88 158 THR A CA 1
ATOM 1192 C C . THR A 1 158 ? 29.676 22.762 -12.321 1.00 23.26 158 THR A C 1
ATOM 1193 O O . THR A 1 158 ? 30.359 23.598 -12.909 1.00 24.89 158 THR A O 1
ATOM 1197 N N . PRO A 1 159 ? 29.496 21.518 -12.779 1.00 21.73 159 PRO A N 1
ATOM 1198 C CA . PRO A 1 159 ? 29.990 21.039 -14.066 1.00 22.20 159 PRO A CA 1
ATOM 1199 C C . PRO A 1 159 ? 29.377 21.899 -15.173 1.00 22.82 159 PRO A C 1
ATOM 1200 O O . PRO A 1 159 ? 28.291 22.438 -14.972 1.00 25.86 159 PRO A O 1
ATOM 1204 N N . PRO A 1 160 ? 30.074 22.042 -16.307 1.00 22.74 160 PRO A N 1
ATOM 1205 C CA . PRO A 1 160 ? 29.542 22.789 -17.456 1.00 26.55 160 PRO A CA 1
ATOM 1206 C C . PRO A 1 160 ? 28.222 22.202 -17.947 1.00 35.22 160 PRO A C 1
ATOM 1207 O O . PRO A 1 160 ? 28.011 20.987 -17.888 1.00 34.77 160 PRO A O 1
#

Sol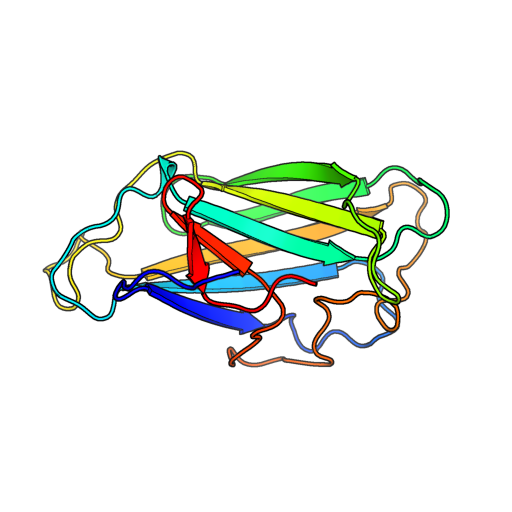vent-accessible surface area: 7824 Å² total; per-residue (Å²): 140,126,95,64,151,37,55,12,96,1,34,0,4,2,96,24,13,56,38,93,15,88,21,5,45,0,15,1,58,0,43,4,85,16,102,56,89,26,51,0,59,79,0,15,1,65,3,2,9,49,14,77,88,106,77,80,35,56,31,94,58,79,110,25,37,26,44,60,14,72,26,76,68,40,108,21,101,119,103,57,104,83,1,45,29,27,0,25,1,109,4,64,57,33,73,0,5,23,49,69,49,144,216,94,48,80,34,51,0,18,0,60,1,61,0,14,27,90,63,242,51,92,15,81,2,61,78,6,20,0,24,43,24,77,31,84,152,79,20,120,4,87,62,0,0,0,26,47,109,63,37,10,5,12,6,74,23,63

B-factor: mean 30.49, std 9.55, range [15.06, 73.02]

InterPro domains:
  IPR001956 Carbohydrate-binding module 3 [PF00942] (971-1112)
  IPR001956 Carbohydrate-binding module 3 [PS51172] (961-1116)
  IPR001956 Carbohydrate-binding module 3 [SM01067] (967-1047)
  IPR002102 Cellulosome anchoring protein, cohesin domain [PF00963] (34-165)
  IPR002102 Cellulosome anchoring protein, cohesin domain [PF00963] (225-357)
  IPR002102 Cellulosome anchoring protein, cohesin domain [PF00963] (409-541)
  IPR002102 Cellulosome anchoring protein, cohesin domain [PF00963] (590-722)
  IPR002102 Cellulosome anchoring protein, cohesin domain [PF00963] (772-903)
  IPR002102 Cellulosome anchoring protein, cohesin domain [PF00963] (1152-1285)
  IPR002102 Cellulosome anchoring protein, cohesin domain [PF00963] (1323-1452)
  IPR002102 Cellulosome anchoring protein, cohesin domain [PF00963] (1495-1625)
  IPR002102 Cellulosome anchoring protein, cohesin domain [PF00963] (1687-1817)
  IPR002102 Cellulosome anchoring protein, cohesin domain [PF00963] (1879-2009)
  IPR002102 Cellulosome anchoring protein, cohesin domain [PF00963] (2078-2212)
  IPR002105 Dockerin type I repeat [PF00404] (2249-2304)
  IPR008965 CBM2/CBM3, carbohydrate-binding domain superfamily [SSF49384] (32-185)
  IPR008965 CBM2/CBM3, carbohydrate-binding domain superfamily [SSF49384] (222-379)
  IPR008965 CBM2/CBM3, carbohydrate-binding domain superfamily [SSF49384] (406-563)
  IPR008965 CBM2/CBM3, carbohydrate-binding domain superfamily [SSF49384] (587-752)
  IPR008965 CBM2/CBM3, carbohydrate-binding domain superfamily [SSF49384] (768-925)

Nearest PDB structures (foldseek):
  2xbt-assembly1_A  TM=1.006E+00  e=6.173E-32  Pseudobacteroides cellulosolvens
  4b97-assembly1_A  TM=8.925E-01  e=4.945E-15  Acetivibrio thermocellus ATCC 27405
  6xx1-assembly3_C  TM=8.807E-01  e=1.013E-12  Acetivibrio clariflavus DSM 19732
  3zqx-assembly1_A  TM=8.806E-01  e=2.394E-12  Acetivibrio thermocellus
  2ylk-assembly4_D  TM=8.915E-01  e=1.658E-11  Acetivibrio thermocellus